Protein AF-A0A090QK91-F1 (afdb_monomer_lite)

Secondary structure (DSSP, 8-state):
-HHHHHHHHHHTT-HHHHHHHHHHHHHHHH-SS--HHHHHHHHHHHHHHHHHH-TTHHHHHHHHHHHHHHHHH-

Structure (mmCIF, N/CA/C/O backbone):
data_AF-A0A090QK91-F1
#
_entry.id   AF-A0A090QK91-F1
#
loop_
_atom_site.group_PDB
_atom_site.id
_atom_site.type_symbol
_atom_site.label_atom_id
_atom_site.label_alt_id
_atom_site.label_comp_id
_atom_site.label_asym_id
_atom_site.label_entity_id
_atom_site.label_seq_id
_atom_site.pdbx_PDB_ins_code
_atom_site.Cartn_x
_atom_site.Cartn_y
_atom_site.Cartn_z
_atom_site.occupancy
_atom_site.B_iso_or_equiv
_atom_site.auth_seq_id
_atom_site.auth_comp_id
_atom_site.auth_asym_id
_atom_site.auth_atom_id
_atom_site.pdbx_PDB_model_num
ATOM 1 N N . MET A 1 1 ? -6.790 -13.160 -2.129 1.00 84.00 1 MET A N 1
ATOM 2 C CA . MET A 1 1 ? -5.717 -12.202 -1.792 1.00 84.00 1 MET A CA 1
ATOM 3 C C . MET A 1 1 ? -4.363 -12.540 -2.391 1.00 84.00 1 MET A C 1
ATOM 5 O O . MET 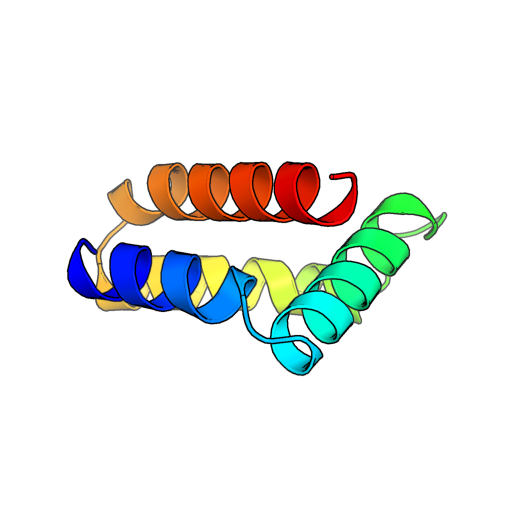A 1 1 ? -3.796 -11.653 -2.998 1.00 84.00 1 MET A O 1
ATOM 9 N N . LYS A 1 2 ? -3.851 -13.776 -2.283 1.00 91.06 2 LYS A N 1
ATOM 10 C CA . LYS A 1 2 ? -2.480 -14.109 -2.721 1.00 91.06 2 LYS A CA 1
ATOM 11 C C . LYS A 1 2 ? -2.090 -13.569 -4.111 1.00 91.06 2 LYS A C 1
ATOM 13 O O . LYS A 1 2 ? -1.103 -12.863 -4.217 1.00 91.06 2 LYS A O 1
ATOM 18 N N . GLU A 1 3 ? -2.895 -13.822 -5.143 1.00 94.69 3 GLU A N 1
ATOM 19 C CA . GLU A 1 3 ? -2.616 -13.325 -6.505 1.00 94.69 3 GLU A CA 1
ATOM 20 C C . GLU A 1 3 ? -2.604 -11.791 -6.601 1.00 94.69 3 GLU A C 1
ATOM 22 O O . GLU A 1 3 ? -1.794 -11.220 -7.325 1.00 94.69 3 GLU A O 1
ATOM 27 N N . PHE A 1 4 ? -3.473 -11.113 -5.844 1.00 93.56 4 PHE A N 1
ATOM 28 C CA . PH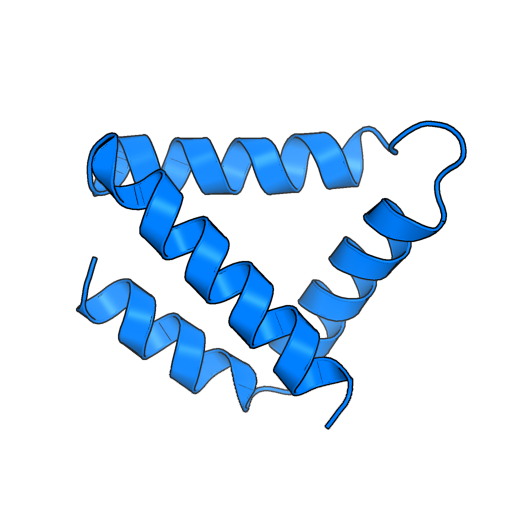E A 1 4 ? -3.490 -9.654 -5.769 1.00 93.56 4 PHE A CA 1
ATOM 29 C C . PHE A 1 4 ? -2.229 -9.127 -5.078 1.00 93.56 4 PHE A C 1
ATOM 31 O O . PHE A 1 4 ? -1.571 -8.248 -5.628 1.00 93.56 4 PHE A O 1
ATOM 38 N N . THR A 1 5 ? -1.851 -9.706 -3.934 1.00 95.31 5 THR A N 1
ATOM 39 C CA . THR A 1 5 ? -0.602 -9.389 -3.230 1.00 95.31 5 THR A CA 1
ATOM 40 C C . THR A 1 5 ? 0.603 -9.564 -4.152 1.00 95.31 5 THR A C 1
ATOM 42 O O . THR A 1 5 ? 1.406 -8.644 -4.287 1.00 95.31 5 THR A O 1
ATOM 45 N N . ASP A 1 6 ? 0.702 -10.706 -4.834 1.00 96.69 6 ASP A N 1
ATOM 46 C CA . ASP A 1 6 ? 1.800 -10.998 -5.757 1.00 96.69 6 ASP A CA 1
ATOM 47 C C . ASP A 1 6 ? 1.836 -9.973 -6.905 1.00 96.69 6 ASP A C 1
ATOM 49 O O . ASP A 1 6 ? 2.895 -9.426 -7.216 1.00 96.69 6 ASP A O 1
ATOM 53 N N . SER A 1 7 ? 0.675 -9.632 -7.479 1.00 95.94 7 SER A N 1
ATOM 54 C CA . SER A 1 7 ? 0.579 -8.615 -8.535 1.00 95.94 7 SER A CA 1
ATOM 55 C C . SER A 1 7 ? 0.985 -7.217 -8.059 1.00 95.94 7 SER A C 1
ATOM 57 O O . SER A 1 7 ? 1.658 -6.495 -8.792 1.00 95.94 7 SER A O 1
ATOM 59 N N . TRP A 1 8 ? 0.638 -6.846 -6.822 1.00 96.62 8 TRP A N 1
ATOM 60 C CA . TRP A 1 8 ? 1.015 -5.564 -6.231 1.00 96.62 8 TRP A CA 1
ATOM 61 C C . TRP A 1 8 ? 2.523 -5.489 -6.015 1.00 96.62 8 TRP A C 1
ATOM 63 O O . TRP A 1 8 ? 3.145 -4.481 -6.341 1.00 96.62 8 TRP A O 1
ATOM 73 N N . LEU A 1 9 ? 3.124 -6.556 -5.482 1.00 95.81 9 LEU A N 1
ATOM 74 C CA . LEU A 1 9 ? 4.566 -6.618 -5.252 1.00 95.81 9 LEU A CA 1
ATOM 75 C C . LEU A 1 9 ? 5.349 -6.518 -6.563 1.00 95.81 9 LEU A C 1
ATOM 77 O O . LEU A 1 9 ? 6.332 -5.788 -6.607 1.00 95.81 9 LEU A O 1
ATOM 81 N N . VAL A 1 10 ? 4.888 -7.176 -7.631 1.00 96.50 10 VAL A N 1
ATOM 82 C CA . VAL A 1 10 ? 5.473 -7.024 -8.975 1.00 96.50 10 VAL A CA 1
ATOM 83 C C . VAL A 1 10 ? 5.290 -5.596 -9.499 1.00 96.50 10 VAL A C 1
ATOM 85 O O . VAL A 1 10 ? 6.213 -5.025 -10.072 1.00 96.50 10 VAL A O 1
ATOM 88 N N . ALA A 1 11 ? 4.128 -4.980 -9.271 1.00 96.12 11 ALA A N 1
ATOM 89 C CA . ALA A 1 11 ? 3.872 -3.606 -9.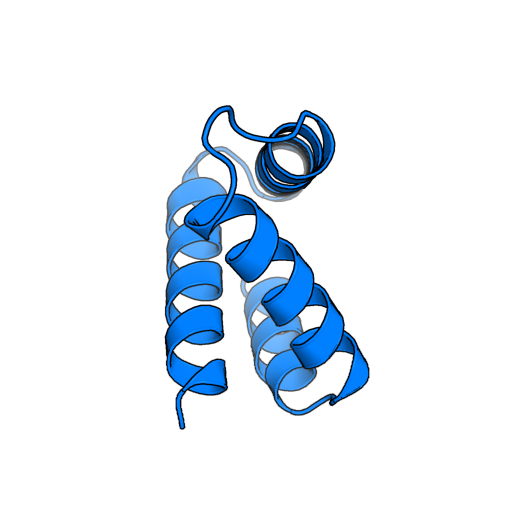696 1.00 96.12 11 ALA A CA 1
ATOM 90 C C . ALA A 1 11 ? 4.778 -2.576 -8.995 1.00 96.12 11 ALA A C 1
ATOM 92 O O . ALA A 1 11 ? 4.992 -1.499 -9.540 1.00 96.12 11 ALA A O 1
ATOM 93 N N . LEU A 1 12 ? 5.367 -2.879 -7.831 1.00 94.94 12 LEU A N 1
ATOM 94 C CA . LEU A 1 12 ? 6.338 -1.983 -7.182 1.00 94.94 12 LEU A CA 1
ATOM 95 C C . LEU A 1 12 ? 7.640 -1.804 -7.976 1.00 94.94 12 LEU A C 1
ATOM 97 O O . LEU A 1 12 ? 8.364 -0.832 -7.740 1.00 94.94 12 LEU A O 1
ATOM 101 N N . ASP A 1 13 ? 7.930 -2.684 -8.934 1.00 93.38 13 ASP A N 1
ATOM 102 C CA . ASP A 1 13 ? 9.047 -2.499 -9.860 1.00 93.38 13 ASP A CA 1
ATOM 103 C C . ASP A 1 13 ? 8.701 -1.537 -11.012 1.00 93.38 13 ASP A C 1
ATOM 105 O O . ASP A 1 13 ? 9.608 -0.958 -11.620 1.00 93.38 13 ASP A O 1
ATOM 109 N N . ASP A 1 14 ? 7.409 -1.290 -11.260 1.00 95.44 14 ASP A N 1
ATOM 110 C CA . ASP A 1 14 ? 6.924 -0.356 -12.273 1.00 95.44 14 ASP A CA 1
ATOM 111 C C . ASP A 1 14 ? 7.042 1.107 -11.811 1.00 95.44 14 ASP A C 1
ATOM 113 O O . ASP A 1 14 ? 6.618 1.513 -10.722 1.00 95.44 14 ASP A O 1
ATOM 117 N N . GLU A 1 15 ? 7.642 1.942 -12.659 1.00 93.44 15 GLU A N 1
ATOM 118 C CA . GLU A 1 15 ? 7.910 3.338 -12.321 1.00 93.44 15 GLU A CA 1
ATOM 119 C C . GLU A 1 15 ? 6.635 4.182 -12.232 1.00 93.44 15 GLU A C 1
ATOM 121 O O . GLU A 1 15 ? 6.536 5.033 -11.342 1.00 93.44 15 GLU A O 1
ATOM 126 N N . GLN A 1 16 ? 5.645 3.930 -13.094 1.00 94.62 16 GLN A N 1
ATOM 127 C CA . GLN A 1 16 ? 4.390 4.682 -13.085 1.00 94.62 16 GLN A CA 1
ATOM 128 C C . GLN A 1 16 ? 3.585 4.365 -11.828 1.00 94.62 16 GLN A C 1
ATOM 130 O O . GLN A 1 16 ? 3.124 5.282 -11.146 1.00 94.62 16 GLN A O 1
ATOM 135 N N . PHE A 1 17 ? 3.499 3.088 -11.458 1.00 94.06 17 PHE A N 1
ATOM 136 C CA . PHE A 1 17 ? 2.848 2.658 -10.228 1.00 94.06 17 PHE A CA 1
ATOM 137 C C . PHE A 1 17 ? 3.507 3.283 -8.991 1.00 94.06 17 PHE A C 1
ATOM 139 O O . PHE A 1 17 ? 2.826 3.866 -8.140 1.00 94.06 17 PHE A O 1
ATOM 146 N N . ARG A 1 18 ? 4.846 3.274 -8.920 1.00 94.19 18 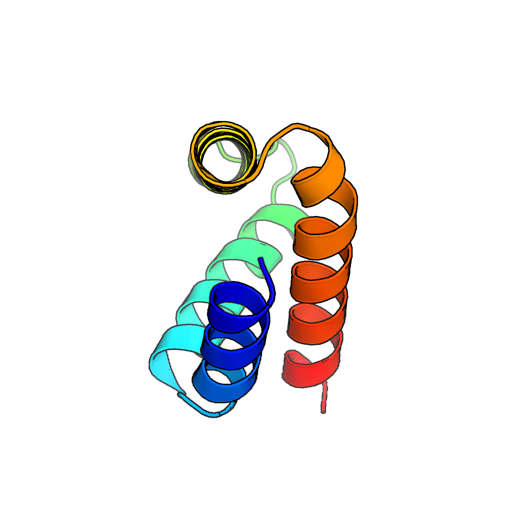ARG A N 1
ATOM 147 C CA . ARG A 1 18 ? 5.590 3.963 -7.851 1.00 94.19 18 ARG A CA 1
ATOM 148 C C . ARG A 1 18 ? 5.350 5.470 -7.831 1.00 94.19 18 ARG A C 1
ATOM 150 O O . ARG A 1 18 ? 5.310 6.056 -6.748 1.00 94.19 18 ARG A O 1
ATOM 157 N N . ALA A 1 19 ? 5.230 6.117 -8.988 1.00 93.81 19 ALA A N 1
ATOM 158 C CA . ALA A 1 19 ? 4.933 7.545 -9.065 1.00 93.81 19 ALA A CA 1
ATOM 159 C C . ALA A 1 19 ? 3.529 7.851 -8.517 1.00 93.81 19 ALA A C 1
ATOM 161 O O . ALA A 1 19 ? 3.370 8.784 -7.728 1.00 93.81 19 ALA A O 1
ATOM 162 N N . THR A 1 20 ? 2.531 7.025 -8.849 1.00 91.94 20 THR A N 1
ATOM 163 C CA . THR A 1 20 ? 1.174 7.136 -8.294 1.00 91.94 20 THR A CA 1
ATOM 164 C C . THR A 1 20 ? 1.164 6.956 -6.776 1.00 91.94 20 THR A C 1
ATOM 166 O O . THR A 1 20 ? 0.565 7.767 -6.069 1.00 91.94 20 THR A O 1
ATOM 169 N N . LEU A 1 21 ? 1.874 5.952 -6.252 1.00 92.31 21 LEU A N 1
ATOM 170 C CA . LEU A 1 21 ? 1.991 5.735 -4.807 1.00 92.31 21 LEU A CA 1
ATOM 171 C C . LEU A 1 21 ? 2.714 6.888 -4.101 1.00 92.31 21 LEU A C 1
ATOM 173 O O . LEU A 1 21 ? 2.275 7.323 -3.039 1.00 92.31 21 LEU A O 1
ATOM 177 N N . ARG A 1 22 ? 3.779 7.439 -4.700 1.00 91.81 22 ARG A N 1
ATOM 178 C CA . ARG A 1 22 ? 4.455 8.636 -4.174 1.00 91.81 22 ARG A CA 1
ATOM 179 C C . ARG A 1 22 ? 3.515 9.823 -4.081 1.00 91.81 22 ARG A C 1
ATOM 181 O O . ARG A 1 22 ? 3.517 10.494 -3.057 1.00 91.81 22 ARG A O 1
ATOM 188 N N . LEU A 1 23 ? 2.714 10.068 -5.115 1.00 89.38 23 LEU A N 1
ATOM 189 C CA . LEU A 1 23 ? 1.741 11.156 -5.113 1.00 89.38 23 LEU A CA 1
ATOM 190 C C . LEU A 1 23 ? 0.703 10.964 -3.999 1.00 89.38 23 LEU A C 1
ATOM 192 O O . LEU A 1 23 ? 0.432 11.895 -3.242 1.00 89.38 23 LEU A O 1
ATOM 196 N N . LEU A 1 24 ? 0.179 9.744 -3.854 1.00 87.62 24 LEU A N 1
ATOM 197 C CA . LEU A 1 24 ? -0.772 9.395 -2.801 1.00 87.62 24 LEU A CA 1
ATOM 198 C C . LEU A 1 24 ? -0.177 9.629 -1.404 1.00 87.62 24 LEU A C 1
ATOM 200 O O . LEU A 1 24 ? -0.766 10.352 -0.602 1.00 87.62 24 LEU A O 1
ATOM 204 N N . PHE A 1 25 ? 1.009 9.080 -1.123 1.00 88.56 25 PHE A N 1
ATOM 205 C CA . PHE A 1 25 ? 1.674 9.259 0.170 1.00 88.56 25 PHE A CA 1
ATOM 206 C C . PHE A 1 25 ? 2.077 10.707 0.430 1.00 88.56 25 PHE A C 1
ATOM 208 O O . PHE A 1 25 ? 1.937 11.181 1.555 1.00 88.56 25 PHE A O 1
ATOM 215 N N . HIS A 1 26 ? 2.526 11.426 -0.598 1.00 86.75 26 HIS A N 1
ATOM 216 C CA . HIS A 1 26 ? 2.840 12.844 -0.494 1.00 86.75 26 HIS A CA 1
ATOM 217 C C . HIS A 1 26 ? 1.612 13.633 -0.042 1.00 86.75 26 HIS A C 1
ATOM 219 O O . HIS A 1 26 ? 1.691 14.343 0.954 1.00 86.75 26 HIS A O 1
ATOM 225 N N . HIS A 1 27 ? 0.460 13.447 -0.693 1.00 83.31 27 HIS A N 1
ATOM 226 C CA . HIS A 1 27 ? -0.773 14.123 -0.291 1.00 83.31 27 HIS A CA 1
ATOM 227 C C . HIS A 1 27 ? -1.280 13.707 1.096 1.00 83.31 27 HIS A C 1
ATOM 229 O O . HIS A 1 27 ? -1.940 14.506 1.751 1.00 83.31 27 HIS A O 1
ATOM 235 N N . ILE A 1 28 ? -1.020 12.477 1.548 1.00 82.12 28 ILE A N 1
ATOM 236 C CA . ILE A 1 28 ? -1.347 12.060 2.922 1.00 82.12 28 ILE A CA 1
ATOM 237 C C . ILE A 1 28 ? -0.452 12.790 3.932 1.00 82.12 28 ILE A C 1
ATOM 239 O O . ILE A 1 28 ? -0.943 13.257 4.953 1.00 82.12 28 ILE A O 1
ATOM 243 N N . ALA A 1 29 ? 0.848 12.897 3.650 1.00 81.88 29 ALA A N 1
ATOM 244 C CA . ALA A 1 29 ? 1.834 13.432 4.585 1.00 81.88 29 ALA A CA 1
ATOM 245 C C . ALA A 1 29 ? 1.852 14.968 4.671 1.00 81.88 29 ALA A C 1
ATOM 247 O O . ALA A 1 29 ? 2.203 15.506 5.717 1.00 81.88 29 ALA A O 1
ATOM 248 N N . THR A 1 30 ? 1.523 15.679 3.586 1.00 78.50 30 THR A N 1
ATOM 249 C CA . THR A 1 30 ? 1.677 17.145 3.508 1.00 78.50 30 THR A CA 1
ATOM 250 C C . THR A 1 30 ? 0.387 17.936 3.686 1.00 78.50 30 THR A C 1
ATOM 252 O O . THR A 1 30 ? 0.442 19.156 3.827 1.00 78.50 30 THR A O 1
ATOM 255 N N . ALA A 1 31 ? -0.777 17.289 3.676 1.00 69.19 31 ALA A N 1
ATOM 256 C CA . ALA A 1 31 ? -2.043 18.002 3.735 1.00 69.19 31 ALA A CA 1
ATOM 257 C C . ALA A 1 31 ? -2.421 18.365 5.187 1.00 69.19 31 ALA A C 1
ATOM 259 O O . ALA A 1 31 ? -2.737 17.486 5.985 1.00 69.19 31 ALA A O 1
ATOM 260 N N . GLU A 1 32 ? -2.434 19.667 5.517 1.00 59.75 32 GLU A N 1
ATOM 261 C CA . GLU A 1 32 ? -2.881 20.207 6.824 1.00 59.75 32 GLU A CA 1
ATOM 262 C C . GLU A 1 32 ? -4.328 19.804 7.172 1.00 59.75 32 GLU A C 1
ATOM 264 O O . GLU A 1 32 ? -4.692 19.659 8.337 1.00 59.75 32 GLU A O 1
ATOM 269 N N . THR A 1 33 ? -5.144 19.574 6.143 1.00 58.81 33 THR A N 1
ATOM 270 C CA . THR A 1 33 ? -6.411 18.839 6.195 1.00 58.81 33 THR A CA 1
ATOM 271 C C . THR A 1 33 ? -6.356 17.801 5.085 1.00 58.81 33 THR A C 1
ATOM 273 O O . THR A 1 33 ? -6.063 18.151 3.944 1.00 58.81 33 THR A O 1
ATOM 276 N N . THR A 1 34 ? -6.565 16.520 5.401 1.00 59.53 34 THR A N 1
ATOM 277 C CA . THR A 1 34 ? -6.446 15.415 4.435 1.00 59.53 34 THR A CA 1
ATOM 278 C C . THR A 1 34 ? -7.242 15.763 3.180 1.00 59.53 34 THR A C 1
ATOM 280 O O . THR A 1 34 ? -8.459 15.934 3.262 1.00 59.53 34 THR A O 1
ATOM 283 N N . SER A 1 35 ? -6.576 15.919 2.029 1.00 64.88 35 SER A N 1
ATOM 284 C CA . SER A 1 35 ? -7.297 16.268 0.805 1.00 64.88 35 SER A CA 1
ATOM 285 C C . SER A 1 35 ? -8.343 15.181 0.534 1.00 64.88 35 SER A C 1
ATOM 287 O O . SER A 1 35 ? -8.066 13.988 0.713 1.00 64.88 35 SER A O 1
ATOM 289 N N . GLU A 1 36 ? -9.557 15.571 0.125 1.00 72.69 36 GLU A N 1
ATOM 290 C CA . GLU A 1 36 ? -10.633 14.605 -0.152 1.00 72.69 36 GLU A CA 1
ATOM 291 C C . GLU A 1 36 ? -10.183 13.510 -1.129 1.00 72.69 36 GLU A C 1
ATOM 293 O O . GLU A 1 36 ? -10.681 12.390 -1.073 1.00 72.69 36 GLU A O 1
ATOM 298 N N . PHE A 1 37 ? -9.213 13.815 -1.993 1.00 73.31 37 PHE A N 1
ATOM 299 C CA . PHE A 1 37 ? -8.629 12.872 -2.935 1.00 73.31 37 PHE A CA 1
ATOM 300 C C . PHE A 1 37 ? -7.931 11.692 -2.244 1.00 73.31 37 PHE A C 1
ATOM 302 O O . PHE A 1 37 ? -8.281 10.546 -2.519 1.00 73.31 37 PHE A O 1
ATOM 309 N N . SER A 1 38 ? -6.988 11.940 -1.330 1.00 77.81 38 SER A N 1
ATOM 310 C CA . SER A 1 38 ? -6.244 10.856 -0.666 1.00 77.81 38 SER A CA 1
ATOM 311 C C . SER A 1 38 ? -7.146 10.009 0.213 1.00 77.81 38 SER A C 1
ATOM 313 O O . SER A 1 38 ? -7.037 8.784 0.217 1.00 77.81 38 SER A O 1
ATOM 315 N N . LYS A 1 39 ? -8.071 10.665 0.922 1.00 81.75 39 LYS A N 1
ATOM 316 C CA . LYS A 1 39 ? -9.041 9.987 1.778 1.00 81.75 39 LYS A CA 1
ATOM 317 C C . LYS A 1 39 ? -9.940 9.062 0.956 1.00 81.75 39 LYS A C 1
ATOM 319 O O . LYS A 1 39 ? -9.981 7.868 1.231 1.00 81.75 39 LYS A O 1
ATOM 324 N N . ARG A 1 40 ? -10.555 9.575 -0.117 1.00 83.75 40 ARG A N 1
ATOM 325 C CA . ARG A 1 40 ? -11.383 8.763 -1.025 1.00 83.75 40 ARG A CA 1
ATOM 326 C C . ARG A 1 40 ? -10.578 7.656 -1.702 1.00 83.75 40 ARG A C 1
ATOM 328 O O . ARG A 1 40 ? -11.104 6.567 -1.883 1.00 83.75 40 ARG A O 1
ATOM 335 N N . GLY A 1 41 ? -9.327 7.914 -2.086 1.00 84.19 41 GLY A N 1
ATOM 336 C CA . GLY A 1 41 ? -8.460 6.924 -2.728 1.00 84.19 41 GLY A CA 1
ATOM 337 C C . GLY A 1 41 ? -8.151 5.731 -1.822 1.00 84.19 41 GLY A C 1
ATOM 338 O O . GLY A 1 41 ? -8.302 4.586 -2.244 1.00 84.19 41 GLY A O 1
ATOM 339 N N . ILE A 1 42 ? -7.779 5.996 -0.566 1.00 87.88 42 ILE A N 1
ATOM 340 C CA . ILE A 1 42 ? -7.534 4.950 0.432 1.00 87.88 42 ILE A CA 1
ATOM 341 C C . ILE A 1 42 ? -8.837 4.231 0.792 1.00 87.88 42 ILE A C 1
ATOM 343 O O . ILE A 1 42 ? -8.887 3.010 0.696 1.00 87.88 42 ILE A O 1
ATOM 347 N N . GLU A 1 43 ? -9.914 4.955 1.108 1.00 90.44 43 GLU A N 1
ATOM 348 C CA . GLU A 1 43 ? -11.220 4.349 1.426 1.00 90.44 43 GLU A CA 1
ATOM 349 C C . GLU A 1 43 ? -11.713 3.434 0.295 1.00 90.44 43 GLU A C 1
ATOM 351 O O . GLU A 1 43 ? -12.192 2.331 0.547 1.00 90.44 43 GLU A O 1
ATOM 356 N N . ARG A 1 44 ? -11.522 3.845 -0.965 1.00 91.00 44 ARG A N 1
ATOM 357 C CA . ARG A 1 44 ? -11.851 3.035 -2.144 1.00 91.00 44 ARG A CA 1
ATOM 358 C C . ARG A 1 44 ? -11.034 1.745 -2.205 1.00 91.00 44 ARG A C 1
ATOM 360 O O . ARG A 1 44 ? -11.586 0.713 -2.574 1.00 91.00 44 ARG A O 1
ATOM 367 N N . LEU A 1 45 ? -9.740 1.788 -1.880 1.00 91.19 45 LEU A N 1
ATOM 368 C CA . LEU A 1 45 ? -8.886 0.595 -1.853 1.00 91.19 45 LEU A CA 1
ATOM 369 C C . LEU A 1 45 ? -9.335 -0.390 -0.771 1.00 91.19 45 LEU A C 1
ATOM 371 O O . LEU A 1 45 ? -9.440 -1.580 -1.062 1.00 91.19 45 LEU A O 1
ATOM 375 N N . TYR A 1 46 ? -9.653 0.106 0.427 1.00 93.62 46 TYR A N 1
ATOM 376 C CA . TYR A 1 46 ? -10.201 -0.712 1.511 1.00 93.62 46 TYR A CA 1
ATOM 377 C C . TYR A 1 46 ? -11.524 -1.364 1.101 1.00 93.62 46 TYR A C 1
ATOM 379 O O . TYR A 1 46 ? -11.635 -2.585 1.155 1.00 93.62 46 TYR A O 1
ATOM 387 N N . GLN A 1 47 ? -12.478 -0.581 0.583 1.00 95.31 47 GLN A N 1
ATOM 388 C CA . GLN A 1 47 ? -13.766 -1.096 0.104 1.00 95.31 47 GLN A CA 1
ATOM 389 C C . GLN A 1 47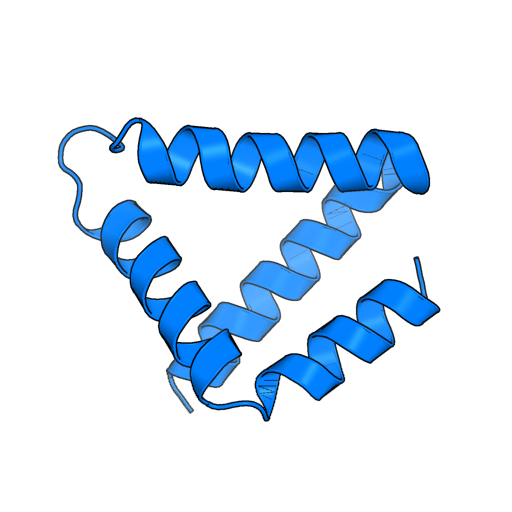 ? -13.596 -2.168 -0.977 1.00 95.31 47 GLN A C 1
ATOM 391 O O . GLN A 1 47 ? -14.199 -3.231 -0.892 1.00 95.31 47 GLN A O 1
ATOM 396 N N . LEU A 1 48 ? -12.742 -1.930 -1.977 1.00 93.94 48 LEU A N 1
ATOM 397 C CA . LEU A 1 48 ? -12.508 -2.901 -3.050 1.00 93.94 48 LEU A CA 1
ATOM 398 C C . LEU A 1 48 ? -11.881 -4.203 -2.538 1.00 93.94 48 LEU A C 1
ATOM 400 O O . LEU A 1 48 ? -12.188 -5.273 -3.069 1.00 93.94 48 LEU A O 1
ATOM 404 N N . CYS A 1 49 ? -10.990 -4.121 -1.549 1.00 93.94 49 CYS A N 1
ATOM 405 C CA . CYS A 1 49 ? -10.383 -5.302 -0.945 1.00 93.94 49 CYS A CA 1
ATOM 406 C C . CYS A 1 49 ? -11.403 -6.068 -0.098 1.00 93.94 49 CYS A C 1
ATOM 408 O O . CYS A 1 49 ? -11.512 -7.284 -0.249 1.00 93.94 49 CYS A O 1
ATOM 410 N N . GLU A 1 50 ? -12.202 -5.368 0.706 1.00 95.31 50 GLU A N 1
ATOM 411 C CA . GLU A 1 50 ? -13.257 -5.967 1.520 1.00 95.31 50 GLU A CA 1
ATOM 412 C C . GLU A 1 50 ? -14.329 -6.643 0.650 1.00 95.31 50 GLU A C 1
ATOM 414 O O . GLU A 1 50 ? -14.654 -7.809 0.869 1.00 95.31 50 GLU A O 1
ATOM 419 N N . GLU A 1 51 ? -14.805 -5.972 -0.404 1.00 95.88 51 GLU A N 1
ATOM 420 C CA . GLU A 1 51 ? -15.796 -6.510 -1.346 1.00 95.88 51 GLU A CA 1
ATOM 421 C C . GLU A 1 51 ? -15.305 -7.775 -2.069 1.00 95.88 51 GLU A C 1
ATOM 423 O O . GLU A 1 51 ? -16.090 -8.685 -2.340 1.00 95.88 51 GLU A O 1
ATOM 428 N N . ARG A 1 52 ? -14.011 -7.845 -2.414 1.00 93.94 52 ARG A N 1
ATOM 429 C CA . ARG A 1 52 ? -13.444 -8.955 -3.205 1.00 93.94 52 ARG A CA 1
ATOM 430 C C . ARG A 1 52 ? -12.883 -10.093 -2.366 1.00 93.94 52 ARG A C 1
ATOM 432 O O . ARG A 1 52 ? -12.859 -11.231 -2.832 1.00 93.94 52 ARG A O 1
ATOM 439 N N . PHE A 1 53 ? -12.363 -9.790 -1.184 1.00 93.94 53 PHE A N 1
ATOM 440 C CA . PHE A 1 53 ? -11.553 -10.715 -0.393 1.00 93.94 53 PHE A CA 1
ATOM 441 C C . PHE A 1 53 ? -12.013 -10.839 1.065 1.00 93.94 53 PHE A C 1
ATOM 443 O O . PHE A 1 53 ? -11.459 -11.661 1.792 1.00 93.94 53 PHE A O 1
ATOM 450 N N . GLY A 1 54 ? -13.029 -10.078 1.478 1.00 93.75 54 GLY A N 1
ATOM 451 C CA . GLY A 1 54 ? -13.575 -10.083 2.830 1.00 93.75 54 GLY A CA 1
ATOM 452 C C . GLY A 1 54 ? -12.822 -9.169 3.806 1.00 93.75 54 GLY A C 1
ATOM 453 O O . GLY A 1 54 ? -11.781 -8.600 3.463 1.00 93.75 54 GLY A O 1
ATOM 454 N N . PRO A 1 55 ? -13.3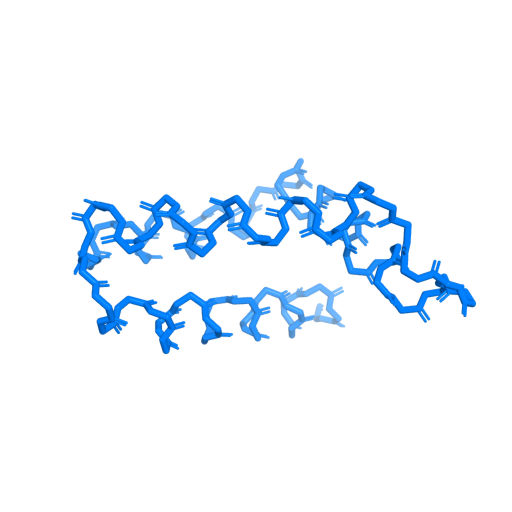22 -9.041 5.046 1.00 91.31 55 PRO A N 1
ATOM 455 C CA . PRO A 1 55 ? -12.802 -8.099 6.044 1.00 91.31 55 PRO A CA 1
ATOM 456 C C . PRO A 1 55 ? -11.356 -8.392 6.468 1.00 91.31 55 PRO A C 1
ATOM 458 O O . PRO A 1 55 ? -10.616 -7.486 6.827 1.00 91.31 55 PRO A O 1
ATOM 461 N N . GLU A 1 56 ? -10.893 -9.640 6.354 1.00 90.00 56 GLU A N 1
ATOM 462 C CA . GLU A 1 56 ? -9.501 -10.005 6.665 1.00 90.00 56 GLU A CA 1
ATOM 463 C C . GLU A 1 56 ? -8.473 -9.381 5.701 1.00 90.00 56 GLU A C 1
ATOM 465 O O . GLU A 1 56 ? -7.272 -9.386 5.980 1.00 90.00 56 GLU A O 1
ATOM 470 N N . SER A 1 57 ? -8.927 -8.834 4.569 1.00 93.62 57 SER A N 1
ATOM 471 C CA . SER A 1 57 ? -8.068 -8.206 3.562 1.00 93.62 57 SER A CA 1
ATOM 472 C C . SER A 1 57 ? -7.467 -6.870 3.995 1.00 93.62 57 SER A C 1
ATOM 474 O O . SER A 1 57 ? -6.427 -6.489 3.460 1.00 93.62 57 SER A O 1
ATOM 476 N N . GLU A 1 58 ? -8.064 -6.201 4.986 1.00 94.06 58 GLU A N 1
ATOM 477 C CA . GLU A 1 58 ? -7.587 -4.934 5.552 1.00 94.06 58 GLU A CA 1
ATOM 478 C C . GLU A 1 58 ? -6.121 -5.034 5.987 1.00 94.06 58 GLU A C 1
ATOM 480 O O . GLU A 1 58 ? -5.270 -4.287 5.505 1.00 94.06 58 GLU A O 1
ATOM 485 N N . LYS A 1 59 ? -5.797 -6.039 6.806 1.00 94.69 59 LYS A N 1
ATOM 486 C CA . LYS A 1 59 ? -4.437 -6.255 7.315 1.00 94.69 59 LYS A CA 1
ATOM 487 C C . LYS A 1 59 ? -3.413 -6.440 6.192 1.00 94.69 59 LYS A C 1
ATOM 489 O O . LYS A 1 59 ? -2.266 -6.005 6.294 1.00 94.69 59 LYS A O 1
ATOM 494 N N . GLU A 1 60 ? -3.809 -7.134 5.135 1.00 95.06 60 GLU A N 1
ATOM 495 C CA . GLU A 1 60 ? -2.928 -7.445 4.016 1.00 95.06 60 GLU A CA 1
ATOM 496 C C . GLU A 1 60 ? -2.727 -6.214 3.113 1.00 95.06 60 GLU A C 1
ATOM 498 O O . GLU A 1 60 ? -1.610 -5.952 2.666 1.00 95.06 60 GLU A O 1
ATOM 503 N N . LEU A 1 61 ? -3.771 -5.400 2.914 1.00 95.12 61 LEU A N 1
ATOM 504 C CA . LEU A 1 61 ? -3.669 -4.105 2.238 1.00 95.12 61 LEU A CA 1
ATOM 505 C C . LEU A 1 61 ? -2.758 -3.139 3.010 1.00 95.12 61 LEU A C 1
ATOM 507 O O . LEU A 1 61 ? -1.882 -2.510 2.415 1.00 95.12 61 LEU A O 1
ATOM 511 N N . GLU A 1 62 ? -2.909 -3.051 4.330 1.00 95.12 62 GLU A N 1
ATOM 512 C CA . GLU A 1 62 ? -2.035 -2.249 5.194 1.00 95.12 62 GLU A CA 1
ATOM 513 C C . GLU A 1 62 ? -0.573 -2.681 5.087 1.00 95.12 62 GLU A C 1
ATOM 515 O O . GLU A 1 62 ? 0.332 -1.849 4.956 1.00 95.12 62 GLU A O 1
ATOM 520 N N . TRP A 1 63 ? -0.330 -3.994 5.077 1.00 96.25 63 TRP A N 1
ATOM 521 C CA . TRP A 1 63 ? 1.003 -4.546 4.881 1.00 96.25 63 TRP A CA 1
ATOM 522 C C . TRP A 1 63 ? 1.591 -4.174 3.511 1.00 96.25 63 TRP A C 1
ATOM 524 O O . TRP A 1 63 ? 2.749 -3.747 3.441 1.00 96.25 63 TRP A O 1
ATOM 534 N N . LEU A 1 64 ? 0.802 -4.258 2.434 1.00 96.19 64 LEU A N 1
ATOM 535 C CA . LEU A 1 64 ? 1.205 -3.845 1.084 1.00 96.19 64 LEU A CA 1
ATOM 536 C C . LEU A 1 64 ? 1.522 -2.348 1.000 1.00 96.19 64 LEU A C 1
ATOM 538 O O . LEU A 1 64 ? 2.532 -1.966 0.404 1.00 96.19 64 LEU A O 1
ATOM 542 N N . LEU A 1 65 ? 0.716 -1.488 1.627 1.00 94.31 65 LEU A N 1
ATOM 543 C CA . LEU A 1 65 ? 0.976 -0.047 1.694 1.00 94.31 65 LEU A CA 1
ATOM 544 C C . LEU A 1 65 ? 2.266 0.254 2.471 1.00 94.31 65 LEU A C 1
ATOM 546 O O . LEU A 1 65 ? 3.082 1.059 2.019 1.00 94.31 65 LEU A O 1
ATOM 550 N N . GLY A 1 66 ? 2.515 -0.450 3.579 1.00 94.19 66 GLY A N 1
ATOM 551 C CA . GLY A 1 66 ? 3.772 -0.349 4.324 1.00 94.19 66 GLY A CA 1
ATOM 552 C C . GLY A 1 66 ? 4.991 -0.782 3.500 1.00 94.19 66 GLY A C 1
ATOM 553 O O . GLY A 1 66 ? 6.007 -0.083 3.467 1.00 94.19 66 GLY A O 1
ATOM 554 N N . LYS A 1 67 ? 4.889 -1.902 2.771 1.00 95.38 67 LYS A N 1
ATOM 555 C CA . LYS A 1 67 ? 5.925 -2.357 1.825 1.00 95.38 67 LYS A CA 1
ATOM 556 C C . LYS A 1 67 ? 6.186 -1.323 0.734 1.00 95.38 67 LYS A C 1
ATOM 558 O O . LYS A 1 67 ? 7.344 -1.027 0.441 1.00 95.38 67 LYS A O 1
ATOM 563 N N . SER A 1 68 ? 5.113 -0.753 0.192 1.00 95.19 68 SER A N 1
ATOM 564 C CA . SER A 1 68 ? 5.159 0.291 -0.827 1.00 95.19 68 SER A CA 1
ATOM 565 C C . SER A 1 68 ? 5.933 1.505 -0.319 1.00 95.19 68 SER A C 1
ATOM 567 O O . SER A 1 68 ? 6.888 1.927 -0.963 1.00 95.19 68 SER A O 1
ATOM 569 N N . LEU A 1 69 ? 5.616 2.007 0.877 1.00 92.75 69 LEU A N 1
ATOM 570 C CA . LEU A 1 69 ? 6.319 3.146 1.466 1.00 92.75 69 LEU A CA 1
ATOM 571 C C . LEU A 1 69 ? 7.825 2.881 1.635 1.00 92.75 69 LEU A C 1
ATOM 573 O O . LEU A 1 69 ? 8.637 3.717 1.250 1.00 92.75 69 LEU A O 1
ATOM 577 N N . ILE A 1 70 ? 8.211 1.703 2.140 1.00 92.38 70 ILE A N 1
ATOM 578 C CA . ILE A 1 70 ? 9.628 1.327 2.302 1.00 92.38 70 ILE A CA 1
ATOM 579 C C . ILE A 1 70 ? 10.340 1.244 0.943 1.00 92.38 70 ILE A C 1
ATOM 581 O O . ILE A 1 70 ? 11.479 1.694 0.826 1.00 92.38 70 ILE A O 1
ATOM 585 N N . SER A 1 71 ? 9.688 0.687 -0.083 1.00 90.00 71 SER A N 1
ATOM 586 C CA . SER A 1 71 ? 10.268 0.569 -1.430 1.00 90.00 71 SER A CA 1
ATOM 587 C C . SER A 1 71 ? 10.505 1.910 -2.123 1.00 90.00 71 SER A C 1
ATOM 589 O O . SER A 1 71 ? 11.353 1.987 -2.997 1.00 90.00 71 SER A O 1
ATOM 591 N N . LEU A 1 72 ? 9.787 2.967 -1.733 1.00 88.38 72 LEU A N 1
ATOM 592 C CA . LEU A 1 72 ? 9.942 4.304 -2.313 1.00 88.38 72 LEU A CA 1
ATOM 593 C C . LEU A 1 72 ? 11.110 5.097 -1.715 1.00 88.38 72 LEU A C 1
ATOM 595 O O . LEU A 1 72 ? 11.495 6.121 -2.277 1.00 88.38 72 LEU A O 1
ATOM 599 N N . VAL A 1 73 ? 11.627 4.654 -0.566 1.00 81.25 73 VAL A N 1
ATOM 600 C CA . VAL A 1 73 ? 12.770 5.261 0.137 1.00 81.25 73 VAL A CA 1
ATOM 601 C C . VAL A 1 73 ? 14.079 4.516 -0.162 1.00 81.25 73 VAL A C 1
ATOM 603 O O . VAL A 1 73 ? 15.156 5.068 0.056 1.00 81.25 73 VAL A O 1
ATOM 606 N N . ARG A 1 74 ? 13.993 3.269 -0.637 1.00 66.12 74 ARG A N 1
ATOM 607 C CA . ARG A 1 74 ? 15.138 2.480 -1.111 1.00 66.12 74 ARG A CA 1
ATOM 608 C C . ARG A 1 74 ? 15.486 2.825 -2.551 1.00 66.12 74 ARG A C 1
ATOM 610 O O . ARG A 1 74 ? 16.697 2.777 -2.848 1.00 66.12 74 ARG A O 1
#

Radius of gyration: 12.5 Å; chains: 1; bounding box: 31×34×20 Å

Foldseek 3Di:
DVVVLVVLVVCLVPPVSLVVLCVLVVQCPPDPDRPPVSVCVVVVVQVVQCVPPNNVSVVVVVVSNVVSVVSSVD

Organism: NCBI:txid754436

pLDDT: mean 88.8, std 9.45, range [58.81, 96.69]

Sequence (74 aa):
MKEFTDSWLVALDDEQFRATLRLLFHHIATAETTSEFSKRGIERLYQLCEERFGPESEKELEWLLGKSLISLVR